Protein AF-A0A1B8D2X0-F1 (afdb_monomer)

Nearest PDB structures (foldseek):
  9cai-assembly1_AT  TM=4.935E-01  e=6.585E-01  Caenorhabditis elegans
  2qww-assembly3_F  TM=3.941E-01  e=6.218E-01  Listeria monocytogenes serotype 4b str. F2365
  4b8x-assembly1_B  TM=4.820E-01  e=9.286E-01  Streptomyces coelicolor
  6rim-assembly1_A  TM=4.872E-01  e=8.190E+00  Weissella oryzae
  6rim-assembly2_B  TM=2.934E-01  e=4.891E+00  Weissella oryzae

Solvent-accessible surface area (backbone atoms only — not comparable to full-atom values): 9336 Å² total; per-residue (Å²): 134,57,73,66,60,55,52,52,51,49,53,62,53,55,76,63,50,80,76,54,70,84,53,80,83,70,64,101,63,69,57,60,60,55,54,48,51,51,49,54,51,47,56,50,35,49,75,75,35,56,56,31,38,46,52,50,56,55,52,31,75,48,71,40,77,64,41,52,56,58,60,43,58,49,57,47,69,48,77,63,38,82,45,70,44,99,86,68,46,85,38,81,38,57,76,87,74,60,33,57,44,68,64,54,49,52,25,51,52,27,73,65,51,38,51,51,22,52,50,53,36,43,76,70,64,60,36,47,75,42,78,93,75,48,23,33,28,34,55,66,72,54,36,51,48,49,36,56,68,31,75,44,78,59,33,60,54,46,46,54,48,45,51,112

Radius of gyration: 17.13 Å; Cα contacts (8 Å, |Δi|>4): 148; chains: 1; bounding box: 34×42×45 Å

pLDDT: mean 76.04, std 20.3, range [34.38, 97.25]

Sequence (164 aa):
MDLLDEEQAYLLEHSSRNRYHKTTQLEQGQYDTVLTIWEISFRHIRKTHLHASLLQQLFAFMNPEEISEIIFSDMAKRRPWDTYGLNGELISMDPADSGLDAELMEVLMSHIKLREAIGRLLSFSLIRRKAQTKTLSIHPPVHFWASWRMESEEKSAWIARTAF

Structure (mmCIF, N/CA/C/O backbone):
data_AF-A0A1B8D2X0-F1
#
_entry.id   AF-A0A1B8D2X0-F1
#
loop_
_atom_site.group_PDB
_atom_s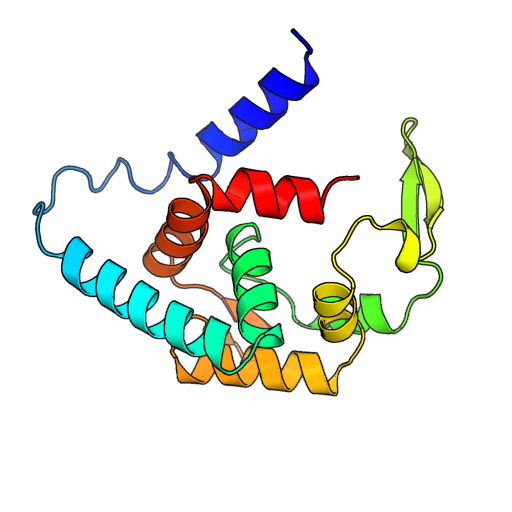ite.id
_atom_site.type_symbol
_atom_site.label_atom_id
_atom_site.label_alt_id
_atom_site.label_comp_id
_atom_site.label_asym_id
_atom_site.label_entity_id
_atom_site.label_seq_id
_atom_site.pdbx_PDB_ins_code
_atom_site.Cartn_x
_atom_site.Cartn_y
_atom_site.Cartn_z
_atom_site.occupancy
_atom_site.B_iso_or_equiv
_atom_site.auth_seq_id
_atom_site.auth_comp_id
_atom_site.auth_asym_id
_atom_site.auth_atom_id
_atom_site.pdbx_PDB_model_num
ATOM 1 N N . MET A 1 1 ? 15.553 29.352 -7.391 1.00 43.97 1 MET A N 1
ATOM 2 C CA . MET A 1 1 ? 14.402 28.686 -6.760 1.00 43.97 1 MET A CA 1
ATOM 3 C C . MET A 1 1 ? 13.640 28.090 -7.919 1.00 43.97 1 MET A C 1
ATOM 5 O O . MET A 1 1 ? 13.261 28.853 -8.800 1.00 43.97 1 MET A O 1
ATOM 9 N N . ASP A 1 2 ? 13.697 26.767 -8.042 1.00 45.06 2 ASP A N 1
ATOM 10 C CA . ASP A 1 2 ? 13.417 26.045 -9.2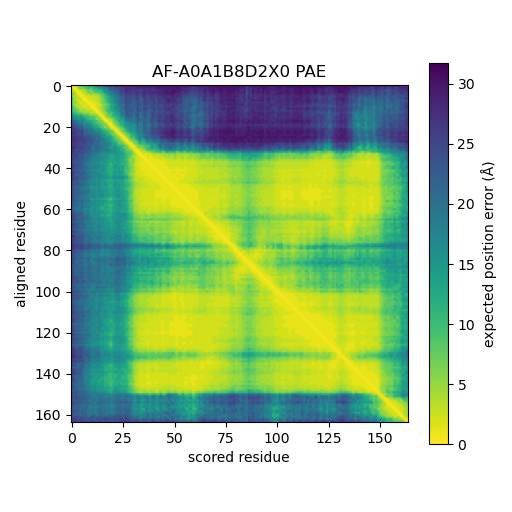85 1.00 45.06 2 ASP A CA 1
ATOM 11 C C . ASP A 1 2 ? 11.908 25.906 -9.512 1.00 45.06 2 ASP A C 1
ATOM 13 O O . ASP A 1 2 ? 11.156 25.663 -8.572 1.00 45.06 2 ASP A O 1
ATOM 17 N N . LEU A 1 3 ? 11.459 26.030 -10.763 1.00 34.38 3 LEU A N 1
ATOM 18 C CA . LEU A 1 3 ? 10.042 25.915 -11.157 1.00 34.38 3 LEU A CA 1
ATOM 19 C C . LEU A 1 3 ? 9.419 24.556 -10.768 1.00 34.38 3 LEU A C 1
ATOM 21 O O . LEU A 1 3 ? 8.213 24.460 -10.559 1.00 34.38 3 LEU A O 1
ATOM 25 N N . LEU A 1 4 ? 10.254 23.522 -10.617 1.00 37.25 4 LEU A N 1
ATOM 26 C CA . LEU A 1 4 ? 9.876 22.196 -10.119 1.00 37.25 4 LEU A CA 1
ATOM 27 C C . LEU A 1 4 ? 9.487 22.201 -8.633 1.00 37.25 4 LEU A C 1
ATOM 29 O O . LEU A 1 4 ? 8.573 21.473 -8.246 1.00 37.25 4 LEU A O 1
ATOM 33 N N . ASP A 1 5 ? 10.128 23.036 -7.812 1.00 40.19 5 ASP A N 1
ATOM 34 C CA . ASP A 1 5 ? 9.810 23.145 -6.385 1.00 40.19 5 ASP A CA 1
ATOM 35 C C . ASP A 1 5 ? 8.446 23.822 -6.179 1.00 40.19 5 ASP A C 1
ATOM 37 O O . ASP A 1 5 ? 7.684 23.440 -5.289 1.00 40.19 5 ASP A O 1
ATOM 41 N N . GLU A 1 6 ? 8.102 24.792 -7.035 1.00 40.97 6 GLU A N 1
ATOM 42 C CA . GLU A 1 6 ? 6.802 25.474 -7.017 1.00 40.97 6 GLU A CA 1
ATOM 43 C C . GLU A 1 6 ? 5.660 24.566 -7.492 1.00 40.97 6 GLU A C 1
ATOM 45 O O . GLU A 1 6 ? 4.602 24.547 -6.860 1.00 40.97 6 GLU A O 1
ATOM 50 N N . GLU A 1 7 ? 5.858 23.761 -8.544 1.00 36.25 7 GLU A N 1
ATOM 51 C CA . GLU A 1 7 ? 4.848 22.787 -8.986 1.00 36.25 7 GLU A CA 1
ATOM 52 C C . GLU A 1 7 ? 4.637 21.662 -7.964 1.00 36.25 7 GLU A C 1
ATOM 54 O O . GLU A 1 7 ? 3.493 21.277 -7.697 1.00 36.25 7 GLU A O 1
ATOM 59 N N . GLN A 1 8 ? 5.706 21.160 -7.336 1.00 38.09 8 GLN A N 1
ATOM 60 C CA . GLN A 1 8 ? 5.575 20.164 -6.271 1.00 38.09 8 GLN A CA 1
ATOM 61 C C . GLN A 1 8 ? 4.873 20.738 -5.039 1.00 38.09 8 GLN A C 1
ATOM 63 O O . GLN A 1 8 ? 3.970 20.093 -4.498 1.00 38.09 8 GLN A O 1
ATOM 68 N N . ALA A 1 9 ? 5.209 21.964 -4.629 1.00 40.03 9 ALA A N 1
ATOM 69 C CA . ALA A 1 9 ? 4.507 22.658 -3.554 1.00 40.03 9 ALA A CA 1
ATOM 70 C C . ALA A 1 9 ? 3.021 22.865 -3.895 1.00 40.03 9 ALA A C 1
ATOM 72 O O . ALA A 1 9 ? 2.156 22.599 -3.059 1.00 40.03 9 ALA A O 1
ATOM 73 N N . TYR A 1 10 ? 2.710 23.242 -5.138 1.00 45.44 10 TYR A N 1
ATOM 74 C CA . TYR A 1 10 ? 1.344 23.439 -5.617 1.00 45.44 10 TYR A CA 1
ATOM 75 C C . TYR A 1 10 ? 0.514 22.145 -5.586 1.00 45.44 10 TYR A C 1
ATOM 77 O O . TYR A 1 10 ? -0.612 22.144 -5.078 1.00 45.44 10 TYR A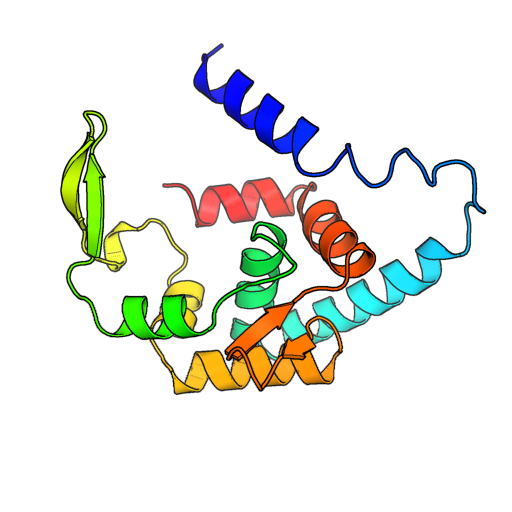 O 1
ATOM 85 N N . LEU A 1 11 ? 1.056 21.025 -6.072 1.00 41.69 11 LEU A N 1
ATOM 86 C CA . LEU A 1 11 ? 0.365 19.728 -6.099 1.00 41.69 11 LEU A CA 1
ATOM 87 C C . LEU A 1 11 ? 0.142 19.151 -4.692 1.00 41.69 11 LEU A C 1
ATOM 89 O O . LEU A 1 11 ? -0.919 18.579 -4.406 1.00 41.69 11 LEU A O 1
ATOM 93 N N . LEU A 1 12 ? 1.111 19.343 -3.795 1.00 45.88 12 LEU A N 1
ATOM 94 C CA . LEU A 1 12 ? 1.000 18.974 -2.384 1.00 45.88 12 LEU A CA 1
ATOM 95 C C . LEU A 1 12 ? -0.039 19.835 -1.656 1.00 45.88 12 LEU A C 1
ATOM 97 O O . LEU A 1 12 ? -0.845 19.321 -0.878 1.00 45.88 12 LEU A O 1
ATOM 101 N N . GLU A 1 13 ? -0.078 21.129 -1.964 1.00 42.72 13 GLU A N 1
ATOM 102 C CA . GLU A 1 13 ? -1.020 22.074 -1.378 1.00 42.72 13 GLU A CA 1
ATOM 103 C C . GLU A 1 13 ? -2.469 21.810 -1.830 1.00 42.72 13 GLU A C 1
ATOM 105 O O . GLU A 1 13 ? -3.388 21.861 -1.007 1.00 42.72 13 GLU A O 1
ATOM 110 N N . HIS A 1 14 ? -2.690 21.457 -3.101 1.00 40.94 14 HIS A N 1
ATOM 111 C CA . HIS A 1 14 ? -4.033 21.377 -3.688 1.00 40.94 14 HIS A CA 1
ATOM 112 C C . HIS A 1 14 ? -4.680 19.984 -3.646 1.00 40.94 14 HIS A C 1
ATOM 114 O O . HIS A 1 14 ? -5.912 19.901 -3.594 1.00 40.94 14 HIS A O 1
ATOM 120 N N . SER A 1 15 ? -3.911 18.885 -3.613 1.00 41.19 15 SER A N 1
ATOM 121 C CA . SER A 1 15 ? -4.499 17.528 -3.620 1.00 41.19 15 SER A CA 1
ATOM 122 C C . SER A 1 15 ? -5.205 17.158 -2.304 1.00 41.19 15 SER A C 1
ATOM 124 O O . SER A 1 15 ? -6.150 16.361 -2.303 1.00 41.19 15 SER A O 1
ATOM 126 N N . SER A 1 16 ? -4.805 17.787 -1.191 1.00 43.75 16 SER A N 1
ATOM 127 C CA . SER A 1 16 ? -5.307 17.476 0.156 1.00 43.75 16 SER A CA 1
ATOM 128 C C . SER A 1 16 ? -6.203 18.565 0.764 1.00 43.75 16 SER A C 1
ATOM 130 O O . SER A 1 16 ? -7.148 18.237 1.488 1.00 43.75 16 SER A O 1
ATOM 132 N N . ARG A 1 17 ? -5.986 19.855 0.452 1.00 41.47 17 ARG A N 1
ATOM 133 C CA . ARG A 1 17 ? -6.748 20.964 1.070 1.00 41.47 17 ARG A CA 1
ATOM 134 C C . ARG A 1 17 ? -8.217 21.031 0.654 1.00 41.47 17 ARG A C 1
ATOM 136 O O . ARG A 1 17 ? -9.067 21.378 1.474 1.00 41.47 17 ARG A O 1
ATOM 143 N N . ASN A 1 18 ? -8.553 20.674 -0.585 1.00 37.66 18 ASN A N 1
ATOM 144 C CA . ASN A 1 18 ? -9.861 21.033 -1.148 1.00 37.66 18 ASN A CA 1
ATOM 145 C C . ASN A 1 18 ? -11.067 20.216 -0.644 1.00 37.66 18 ASN A C 1
ATOM 147 O O . ASN A 1 18 ? -12.203 20.595 -0.919 1.00 37.66 18 ASN A O 1
ATOM 151 N N . ARG A 1 19 ? -10.873 19.126 0.115 1.00 43.62 19 ARG A N 1
ATOM 152 C CA . ARG A 1 19 ? -11.998 18.313 0.629 1.00 43.62 19 ARG A CA 1
ATOM 153 C C . ARG A 1 19 ? -12.314 18.499 2.113 1.00 43.62 19 ARG A C 1
ATOM 155 O O . ARG A 1 19 ? -13.457 18.273 2.498 1.00 43.62 19 ARG A O 1
ATOM 162 N N . TYR A 1 20 ? -11.369 18.962 2.932 1.00 45.16 20 TYR A N 1
ATOM 163 C CA . TYR A 1 20 ? -11.552 18.989 4.392 1.00 45.16 20 TYR A CA 1
ATOM 164 C C . TYR A 1 20 ? -11.819 20.379 4.977 1.00 45.16 20 TYR A C 1
ATOM 166 O O . TYR A 1 20 ? -12.419 20.464 6.048 1.00 45.16 20 TYR A O 1
ATOM 174 N N . HIS A 1 21 ? -11.526 21.461 4.242 1.00 37.81 21 HIS A N 1
ATOM 175 C CA . HIS A 1 21 ? -11.875 22.827 4.665 1.00 37.81 21 HIS A CA 1
ATOM 176 C C . HIS A 1 21 ? -13.388 23.078 4.799 1.00 37.81 21 HIS A C 1
ATOM 178 O O . HIS A 1 21 ? -13.800 24.016 5.483 1.00 37.81 21 HIS A O 1
ATOM 184 N N . LYS A 1 22 ? -14.243 22.221 4.223 1.00 35.28 22 LYS A N 1
ATOM 185 C CA . LYS A 1 22 ? -15.700 22.314 4.410 1.00 35.28 22 LYS A CA 1
ATOM 186 C C . LYS A 1 22 ? -16.187 21.759 5.759 1.00 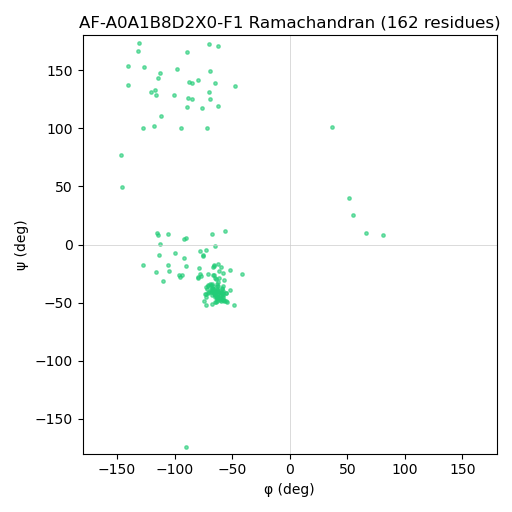35.28 22 LYS A C 1
ATOM 188 O O . LYS A 1 22 ? -17.357 21.916 6.082 1.00 35.28 22 LYS A O 1
ATOM 193 N N . THR A 1 23 ? -15.298 21.163 6.557 1.00 37.00 23 THR A N 1
ATOM 194 C CA . THR A 1 23 ? -15.628 20.536 7.854 1.00 37.00 23 THR A CA 1
ATOM 195 C C . THR A 1 23 ? -14.986 21.248 9.046 1.00 37.00 23 THR A C 1
ATOM 197 O O . THR A 1 23 ? -15.094 20.781 10.174 1.00 37.00 23 THR A O 1
ATOM 200 N N . THR A 1 24 ? -14.357 22.408 8.826 1.00 36.78 24 THR A N 1
ATOM 201 C CA . THR A 1 24 ? -13.646 23.196 9.854 1.00 36.78 24 THR A CA 1
ATOM 202 C C . THR A 1 24 ? -14.559 23.818 10.928 1.00 36.78 24 THR A C 1
ATOM 204 O O . THR A 1 24 ? -14.099 24.629 11.723 1.00 36.78 24 THR A O 1
ATOM 207 N N . GLN A 1 25 ? -15.846 23.458 10.973 1.00 38.56 25 GLN A N 1
ATOM 208 C CA . GLN A 1 25 ? -16.798 23.905 11.999 1.00 38.56 25 GLN A CA 1
ATOM 209 C C . GLN A 1 25 ? -17.344 22.779 12.894 1.00 38.56 25 GLN A C 1
ATOM 211 O O . GLN A 1 25 ? -18.258 23.032 13.671 1.00 38.56 25 GLN A O 1
ATOM 216 N N . LEU A 1 26 ? -16.806 21.554 12.840 1.00 43.84 26 LEU A N 1
ATOM 217 C CA . LEU A 1 26 ? -17.315 20.442 13.655 1.00 43.84 26 LEU A CA 1
ATOM 218 C C . LEU A 1 26 ? -16.245 19.920 14.637 1.00 43.84 26 LEU A C 1
ATOM 220 O O . LEU A 1 26 ? -15.311 19.228 14.251 1.00 43.84 26 LEU A O 1
ATOM 224 N N . GLU A 1 27 ? -16.417 20.340 15.895 1.00 43.91 27 GLU A N 1
ATOM 225 C CA . GLU A 1 27 ? -15.891 19.849 17.185 1.00 43.91 27 GLU A CA 1
ATOM 226 C C . GLU A 1 27 ? -14.444 19.303 17.247 1.00 43.91 27 GLU A C 1
ATOM 228 O O . GLU A 1 27 ? -14.159 18.136 16.979 1.00 43.91 27 GLU A O 1
ATOM 233 N N . GLN A 1 28 ? -13.543 20.162 17.744 1.00 43.34 28 GLN A N 1
ATOM 234 C CA . GLN A 1 28 ? -12.088 20.005 17.941 1.00 43.34 28 GLN A CA 1
ATOM 235 C C . GLN A 1 28 ? -11.600 18.809 18.801 1.00 43.34 28 GLN A C 1
ATOM 237 O O . GLN A 1 28 ? -10.426 18.770 19.139 1.00 43.34 28 GLN A O 1
ATOM 242 N N . GLY A 1 29 ? -12.437 17.829 19.156 1.00 45.66 29 GLY A N 1
ATOM 243 C CA . GLY A 1 29 ? -12.031 16.683 19.992 1.00 45.66 29 GLY A CA 1
ATOM 244 C C . GLY A 1 29 ? -12.353 15.295 19.428 1.00 45.66 29 GLY A C 1
ATOM 245 O O . GLY A 1 29 ? -11.776 14.299 19.864 1.00 45.66 29 GLY A O 1
ATOM 246 N N . GLN A 1 30 ? -13.261 15.189 18.451 1.00 44.94 30 GLN A N 1
ATOM 247 C CA . GLN A 1 30 ? -13.755 13.885 17.991 1.00 44.94 30 GLN A CA 1
ATOM 248 C C . GLN A 1 30 ? -12.791 13.185 17.019 1.00 44.94 30 GLN A C 1
ATOM 250 O O . GLN A 1 30 ? -12.731 11.956 16.984 1.00 44.94 30 GLN A O 1
ATOM 255 N N . TYR A 1 31 ? -11.999 13.949 16.261 1.00 51.56 31 TYR A N 1
ATOM 256 C CA . TYR A 1 31 ? -11.021 13.380 15.334 1.00 51.56 31 TYR A CA 1
ATOM 257 C C . TYR A 1 31 ? -9.734 12.921 16.030 1.00 51.56 31 TYR A C 1
ATOM 259 O O . TYR A 1 31 ? -9.151 11.939 15.585 1.00 51.56 31 TYR A O 1
ATOM 267 N N . ASP A 1 32 ? -9.336 13.511 17.161 1.00 61.19 32 ASP A N 1
ATOM 268 C CA . ASP A 1 32 ? -8.093 13.137 17.856 1.00 61.19 32 ASP A CA 1
ATOM 269 C C . ASP A 1 32 ? -8.074 11.669 18.294 1.00 61.19 32 ASP A C 1
ATOM 271 O O . ASP A 1 32 ? -7.073 10.971 18.125 1.00 61.19 32 ASP A O 1
ATOM 275 N N . THR A 1 33 ? -9.198 11.154 18.797 1.00 68.88 33 THR A N 1
ATOM 276 C CA . THR A 1 33 ? -9.301 9.747 19.221 1.00 68.88 33 THR A CA 1
ATOM 277 C C . THR A 1 33 ? -9.234 8.782 18.040 1.00 68.88 33 THR A C 1
ATOM 279 O O . THR A 1 33 ? -8.546 7.764 18.117 1.00 68.88 33 THR A O 1
ATOM 282 N N . VAL A 1 34 ? -9.885 9.105 16.922 1.00 74.62 34 VAL A N 1
ATOM 283 C CA . VAL A 1 34 ? -9.898 8.252 15.726 1.00 74.62 34 VAL A CA 1
ATOM 284 C C . VAL A 1 34 ? -8.543 8.271 15.008 1.00 74.62 34 VAL A C 1
ATOM 286 O O . VAL A 1 34 ? -8.030 7.210 14.651 1.00 74.62 34 VAL A O 1
ATOM 289 N N . LEU A 1 35 ? -7.918 9.446 14.871 1.00 80.81 35 LEU A N 1
ATOM 290 C CA . LEU A 1 35 ? -6.551 9.579 14.357 1.00 80.81 35 LEU A CA 1
ATOM 291 C C . LEU A 1 35 ? -5.561 8.792 15.229 1.00 80.81 35 LEU A C 1
ATOM 293 O O . LEU A 1 35 ? -4.714 8.067 14.707 1.00 80.81 35 LEU A O 1
ATOM 297 N N . THR A 1 36 ? -5.719 8.858 16.556 1.00 79.81 36 THR A N 1
ATOM 298 C CA . THR A 1 36 ? -4.911 8.083 17.510 1.00 79.81 36 THR A CA 1
ATOM 299 C C . THR A 1 36 ? -5.093 6.574 17.322 1.00 79.81 36 THR A C 1
ATOM 301 O O . THR A 1 36 ? -4.112 5.834 17.354 1.00 79.81 36 THR A O 1
ATOM 304 N N . ILE A 1 37 ? -6.317 6.091 17.081 1.00 87.31 37 ILE A N 1
ATOM 305 C CA . ILE A 1 37 ? -6.582 4.662 16.835 1.00 87.31 37 ILE A CA 1
ATOM 306 C C . ILE A 1 37 ? -5.877 4.174 15.564 1.00 87.31 37 ILE A C 1
ATOM 308 O O . ILE A 1 37 ? -5.255 3.103 15.573 1.00 87.31 37 ILE A O 1
ATOM 312 N N . TRP A 1 38 ? -5.944 4.939 14.472 1.00 90.38 38 TRP A N 1
ATOM 313 C CA . TRP A 1 38 ? -5.249 4.577 13.235 1.00 90.38 38 TRP A CA 1
ATOM 314 C C . TRP A 1 38 ? -3.733 4.635 13.395 1.00 90.38 38 TRP A C 1
ATOM 316 O O . TRP A 1 38 ? -3.047 3.722 12.940 1.00 90.38 38 TRP A O 1
ATOM 326 N N . GLU A 1 39 ? -3.214 5.615 14.133 1.00 89.62 39 GLU A N 1
ATOM 327 C CA . GLU A 1 39 ? -1.790 5.714 14.451 1.00 89.62 39 GLU A CA 1
ATOM 328 C C . GLU A 1 39 ? -1.296 4.533 15.297 1.00 89.62 39 GLU A C 1
ATOM 330 O O . GLU A 1 39 ? -0.261 3.938 14.994 1.00 89.62 39 GLU A O 1
ATOM 335 N N . ILE A 1 40 ? -2.049 4.123 16.322 1.00 88.19 40 ILE A N 1
ATOM 336 C CA . ILE A 1 40 ? -1.738 2.924 17.114 1.00 88.19 40 ILE A CA 1
ATOM 337 C C . ILE A 1 40 ? -1.721 1.681 16.216 1.00 88.19 40 ILE A C 1
ATOM 339 O O . ILE A 1 40 ? -0.772 0.892 16.268 1.00 88.19 40 ILE A O 1
ATOM 343 N N . SER A 1 41 ? -2.739 1.530 15.364 1.00 92.06 41 SER A N 1
ATOM 344 C CA . SER A 1 41 ? -2.850 0.406 14.427 1.00 92.06 41 SER A CA 1
ATOM 345 C C . SER A 1 41 ? -1.665 0.375 13.462 1.00 92.06 41 SER A C 1
ATOM 347 O O . SER A 1 41 ? -1.025 -0.658 13.279 1.00 92.06 41 SER A O 1
ATOM 349 N N . PHE A 1 42 ? -1.301 1.523 12.899 1.00 92.25 42 PHE A N 1
ATOM 350 C CA . PHE A 1 42 ? -0.186 1.643 11.971 1.00 92.25 42 PHE A CA 1
ATOM 351 C C . PHE A 1 42 ? 1.165 1.393 12.628 1.00 92.25 42 PHE A C 1
ATOM 353 O O . PHE A 1 42 ? 1.972 0.646 12.081 1.00 92.25 42 PHE A O 1
ATOM 360 N N . ARG A 1 43 ? 1.411 1.929 13.828 1.00 91.75 43 ARG A N 1
ATOM 361 C CA . ARG A 1 43 ? 2.633 1.629 14.591 1.00 91.75 43 ARG A CA 1
ATOM 362 C C . ARG A 1 43 ? 2.768 0.140 14.871 1.00 91.75 43 ARG A C 1
ATOM 364 O O . ARG A 1 43 ? 3.879 -0.385 14.819 1.00 91.75 43 ARG A O 1
ATOM 371 N N . HIS A 1 44 ? 1.659 -0.540 15.157 1.00 94.38 44 HIS A N 1
ATOM 372 C CA . HIS A 1 44 ? 1.656 -1.986 15.317 1.00 94.38 44 HIS A CA 1
ATOM 373 C C . HIS A 1 44 ? 2.017 -2.691 14.002 1.00 94.38 44 HIS A C 1
ATOM 375 O O . HIS A 1 44 ? 2.933 -3.513 13.999 1.00 94.38 44 HIS A O 1
ATOM 381 N N . ILE A 1 45 ? 1.377 -2.328 12.884 1.00 94.81 45 ILE A N 1
ATOM 382 C CA . ILE A 1 45 ? 1.682 -2.878 11.552 1.00 94.81 45 ILE A CA 1
ATOM 383 C C . ILE A 1 45 ? 3.148 -2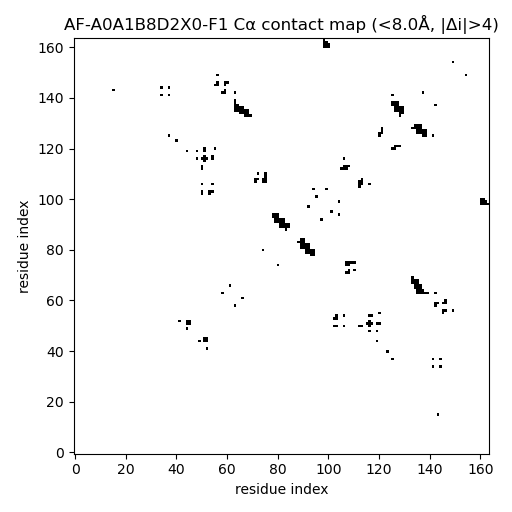.639 11.193 1.00 94.81 45 ILE A C 1
ATOM 385 O O . ILE A 1 45 ? 3.831 -3.581 10.826 1.00 94.81 45 ILE A O 1
ATOM 389 N N . ARG A 1 46 ? 3.678 -1.429 11.374 1.00 92.38 46 ARG A N 1
ATOM 390 C CA . ARG A 1 46 ? 5.080 -1.101 11.075 1.00 92.38 46 ARG A CA 1
ATOM 391 C C . ARG A 1 46 ? 6.070 -1.968 11.853 1.00 92.38 46 ARG A C 1
ATOM 393 O O . ARG A 1 46 ? 7.107 -2.337 11.320 1.00 92.38 46 ARG A O 1
ATOM 400 N N . LYS A 1 47 ? 5.748 -2.317 13.103 1.00 93.81 47 LYS A N 1
ATOM 401 C CA . LYS A 1 47 ? 6.591 -3.184 13.942 1.00 93.81 47 LYS A CA 1
ATOM 402 C C . LYS A 1 47 ? 6.505 -4.668 13.582 1.00 93.81 47 LYS A C 1
ATOM 404 O O . LYS A 1 47 ? 7.436 -5.403 13.879 1.00 93.81 47 LYS A O 1
ATOM 409 N N . THR A 1 48 ? 5.385 -5.119 13.019 1.00 95.44 48 THR A N 1
ATOM 410 C CA . THR A 1 48 ? 5.073 -6.555 12.872 1.00 95.44 48 THR A CA 1
ATOM 411 C C . THR A 1 48 ? 4.977 -7.027 11.419 1.00 95.44 48 THR A C 1
ATOM 413 O O . THR A 1 48 ? 5.160 -8.207 11.146 1.00 95.44 48 THR A O 1
ATOM 416 N N . HIS A 1 49 ? 4.702 -6.118 10.485 1.00 95.56 49 HIS A N 1
ATOM 417 C CA . HIS A 1 49 ? 4.412 -6.378 9.077 1.00 95.56 49 HIS A CA 1
ATOM 418 C C . HIS A 1 49 ? 4.956 -5.229 8.203 1.00 95.56 49 HIS A C 1
ATOM 420 O O . HIS A 1 49 ? 4.197 -4.382 7.720 1.00 95.56 49 HIS A O 1
ATOM 426 N N . LEU A 1 50 ? 6.275 -5.210 7.979 1.00 93.81 50 LEU A N 1
ATOM 427 C CA . LEU A 1 50 ? 6.971 -4.170 7.205 1.00 93.81 50 LEU A CA 1
ATOM 428 C C . LEU A 1 50 ? 6.290 -3.887 5.855 1.00 93.81 50 LEU A C 1
ATOM 430 O O . LEU A 1 50 ? 5.888 -2.758 5.584 1.00 93.81 50 LEU A O 1
ATOM 434 N N . HIS A 1 51 ? 6.051 -4.933 5.067 1.00 95.19 51 HIS A N 1
ATOM 435 C CA . HIS A 1 51 ? 5.419 -4.858 3.749 1.00 95.19 51 HIS A CA 1
ATOM 436 C C . HIS A 1 51 ? 4.049 -4.172 3.738 1.00 95.19 51 HIS A C 1
ATOM 438 O O . HIS A 1 51 ? 3.754 -3.370 2.855 1.00 95.19 51 HIS A O 1
ATOM 444 N N . ALA A 1 52 ? 3.211 -4.456 4.736 1.00 96.25 52 ALA A N 1
ATOM 445 C CA . ALA A 1 52 ? 1.911 -3.809 4.860 1.00 96.25 52 ALA A CA 1
ATOM 446 C C . ALA A 1 52 ? 2.062 -2.319 5.188 1.00 96.25 52 ALA A C 1
ATOM 448 O O . ALA A 1 52 ? 1.315 -1.501 4.658 1.00 96.25 52 ALA A O 1
ATOM 449 N N . SER A 1 53 ? 3.045 -1.953 6.018 1.00 94.81 53 SER A N 1
ATOM 450 C CA . SER A 1 53 ? 3.300 -0.547 6.345 1.00 94.81 53 SER A CA 1
ATOM 451 C C . SER A 1 53 ? 3.805 0.259 5.144 1.00 94.81 53 SER A C 1
ATOM 453 O O . SER A 1 53 ? 3.313 1.363 4.922 1.00 94.81 53 SER A O 1
ATOM 455 N N . LEU A 1 54 ? 4.695 -0.319 4.329 1.00 93.00 54 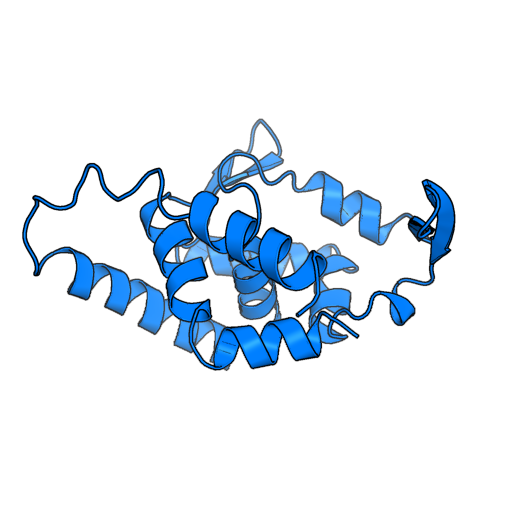LEU A N 1
ATOM 456 C CA . LEU A 1 54 ? 5.198 0.300 3.099 1.00 93.00 54 LEU A CA 1
ATOM 457 C C . LEU A 1 54 ? 4.079 0.468 2.065 1.00 93.00 54 LEU A C 1
ATOM 459 O O . LEU A 1 54 ? 3.914 1.540 1.488 1.00 93.00 54 LEU A O 1
ATOM 463 N N . LEU A 1 55 ? 3.241 -0.559 1.890 1.00 93.81 55 LEU A N 1
ATOM 464 C CA . LEU A 1 55 ? 2.097 -0.487 0.982 1.00 93.81 55 LEU A CA 1
ATOM 465 C C . LEU A 1 55 ? 1.079 0.576 1.425 1.00 93.81 55 LEU A C 1
ATOM 467 O O . LEU A 1 55 ? 0.533 1.296 0.595 1.00 93.81 55 LEU A O 1
ATOM 471 N N . GLN A 1 56 ? 0.842 0.713 2.733 1.00 93.69 56 GLN A N 1
ATOM 472 C CA . GLN A 1 56 ? -0.050 1.742 3.272 1.00 93.69 56 GLN A CA 1
ATOM 473 C C . GLN A 1 56 ? 0.490 3.156 3.041 1.00 93.69 56 GLN A C 1
ATOM 475 O O . GLN A 1 56 ? -0.293 4.054 2.738 1.00 93.69 56 GLN A O 1
ATOM 480 N N . GLN A 1 57 ? 1.805 3.344 3.170 1.00 91.25 57 GLN A N 1
ATOM 481 C CA . GLN A 1 57 ? 2.471 4.611 2.868 1.00 91.25 57 GLN A CA 1
ATOM 482 C C . GLN A 1 57 ? 2.326 4.974 1.390 1.00 91.25 57 GLN A C 1
ATOM 484 O O . GLN A 1 57 ? 1.918 6.088 1.086 1.00 91.25 57 GLN A O 1
ATOM 489 N N . LEU A 1 58 ? 2.553 4.024 0.477 1.00 90.19 58 LEU A N 1
ATOM 490 C CA . LEU A 1 58 ? 2.319 4.235 -0.956 1.00 90.19 58 LEU A CA 1
ATOM 491 C C . LEU A 1 58 ? 0.867 4.660 -1.226 1.00 90.19 58 LEU A C 1
ATOM 493 O O . LEU A 1 58 ? 0.601 5.641 -1.916 1.00 90.19 58 LEU A O 1
ATOM 497 N N . PHE A 1 59 ? -0.083 3.944 -0.628 1.00 91.62 59 PHE A N 1
ATOM 498 C CA . PHE A 1 59 ? -1.516 4.197 -0.758 1.00 91.62 59 PHE A CA 1
ATOM 499 C C . PHE A 1 59 ? -1.962 5.572 -0.246 1.00 91.62 59 PHE A C 1
ATOM 501 O O . PHE A 1 59 ? -2.995 6.058 -0.698 1.00 91.62 59 PHE A O 1
ATOM 508 N N . ALA A 1 60 ? -1.200 6.212 0.645 1.00 89.25 60 ALA A N 1
ATOM 509 C CA . ALA A 1 60 ? -1.480 7.563 1.132 1.00 89.25 60 ALA A CA 1
ATOM 510 C C . ALA A 1 60 ? -1.353 8.649 0.046 1.00 89.25 60 ALA A C 1
ATOM 512 O O . ALA A 1 60 ? -1.866 9.752 0.228 1.00 89.25 60 ALA A O 1
ATOM 513 N N . PHE A 1 61 ? -0.676 8.343 -1.066 1.00 86.25 61 PHE A N 1
ATOM 514 C CA . PHE A 1 61 ? -0.463 9.259 -2.191 1.00 86.25 61 PHE A CA 1
ATOM 515 C C . PHE A 1 61 ? -1.196 8.830 -3.469 1.00 86.25 61 PHE A C 1
ATOM 517 O O . PHE A 1 61 ? -1.104 9.499 -4.497 1.00 86.25 61 PHE A O 1
ATOM 524 N N . MET A 1 62 ? -1.935 7.719 -3.427 1.00 87.56 62 MET A N 1
ATOM 525 C CA . MET A 1 62 ? -2.720 7.236 -4.563 1.00 87.56 62 MET A CA 1
ATOM 526 C C . MET A 1 62 ? -4.130 7.834 -4.564 1.00 87.56 62 MET A C 1
ATOM 528 O O . MET A 1 62 ? -4.614 8.348 -3.561 1.00 87.56 62 MET A O 1
ATOM 532 N N . ASN A 1 63 ? -4.846 7.718 -5.685 1.00 86.81 63 ASN A N 1
ATOM 533 C CA . ASN A 1 63 ? -6.281 8.002 -5.687 1.00 86.81 63 ASN A CA 1
ATOM 534 C C . ASN A 1 63 ? -7.004 7.017 -4.738 1.00 86.81 63 ASN A C 1
ATOM 536 O O . ASN A 1 63 ? -6.974 5.815 -5.000 1.00 86.81 63 ASN A O 1
ATOM 540 N N . PRO A 1 64 ? -7.684 7.484 -3.673 1.00 88.25 64 PRO A N 1
ATOM 541 C CA . PRO A 1 64 ? -8.201 6.609 -2.626 1.00 88.25 64 PRO A CA 1
ATOM 542 C C . PRO A 1 64 ? -9.448 5.805 -3.002 1.00 88.25 64 PRO A C 1
ATOM 544 O O . PRO A 1 64 ? -9.844 4.952 -2.215 1.00 88.25 64 PRO A O 1
ATOM 547 N N . GLU A 1 65 ? -10.126 6.053 -4.123 1.00 86.44 65 GLU A N 1
ATOM 548 C CA . GLU A 1 65 ? -11.434 5.419 -4.383 1.00 86.44 65 GLU A CA 1
ATOM 549 C C . GLU A 1 65 ? -11.368 4.156 -5.254 1.00 86.44 65 GLU A C 1
ATOM 551 O O . GLU A 1 65 ? -12.243 3.280 -5.140 1.00 86.44 65 GLU A O 1
ATOM 556 N N . GLU A 1 66 ? -10.342 4.056 -6.105 1.00 86.62 66 GLU A N 1
ATOM 557 C CA . GLU A 1 66 ? -10.253 3.071 -7.191 1.00 86.62 66 GLU A CA 1
ATOM 558 C C . GLU A 1 66 ? -8.814 2.598 -7.454 1.00 86.62 66 GLU A C 1
ATOM 560 O O . GLU A 1 66 ? -8.340 2.553 -8.589 1.00 86.62 66 GLU A O 1
ATOM 565 N N . ILE A 1 67 ? -8.103 2.198 -6.400 1.00 89.38 67 ILE A N 1
ATOM 566 C CA . ILE A 1 67 ? -6.766 1.611 -6.541 1.00 89.38 67 ILE A CA 1
ATOM 567 C C . ILE A 1 67 ? -6.919 0.209 -7.145 1.00 89.38 67 ILE A C 1
ATOM 569 O O . ILE A 1 67 ? -7.288 -0.743 -6.456 1.00 89.38 67 ILE A O 1
ATOM 573 N N . SER A 1 68 ? -6.685 0.072 -8.448 1.00 88.19 68 SER A N 1
ATOM 574 C CA . SER A 1 68 ? -6.812 -1.211 -9.145 1.00 88.19 68 SER A CA 1
ATOM 575 C C . SER A 1 68 ? -5.718 -2.190 -8.715 1.00 88.19 68 SER A C 1
ATOM 577 O O . SER A 1 68 ? -4.531 -1.905 -8.842 1.00 88.19 68 SER A O 1
ATOM 579 N N . GLU A 1 69 ? -6.102 -3.387 -8.257 1.00 86.62 69 GLU A N 1
ATOM 580 C CA . GLU A 1 69 ? -5.135 -4.439 -7.900 1.00 86.62 69 GLU A CA 1
ATOM 581 C C . GLU A 1 69 ? -4.369 -4.970 -9.126 1.00 86.62 69 GLU A C 1
ATOM 583 O O . GLU A 1 69 ? -3.307 -5.586 -8.997 1.00 86.62 69 GLU A O 1
ATOM 588 N N . ILE A 1 70 ? -4.915 -4.746 -10.326 1.00 85.81 70 ILE A N 1
ATOM 589 C CA . ILE A 1 70 ? -4.338 -5.222 -11.586 1.00 85.81 70 ILE A CA 1
ATOM 590 C C . ILE A 1 70 ? -3.022 -4.503 -11.881 1.00 85.81 70 ILE A C 1
ATOM 592 O O . ILE A 1 70 ? -2.102 -5.155 -12.366 1.00 85.81 70 ILE A O 1
ATOM 596 N N . ILE A 1 71 ? -2.884 -3.223 -11.508 1.00 85.06 71 ILE A N 1
ATOM 597 C CA . ILE A 1 71 ? -1.666 -2.445 -11.795 1.00 85.06 71 ILE A CA 1
ATOM 598 C C . ILE A 1 71 ? -0.430 -3.126 -11.196 1.00 85.06 71 ILE A C 1
ATOM 600 O O . ILE A 1 71 ? 0.595 -3.252 -11.856 1.00 85.06 71 ILE A O 1
ATOM 604 N N . PHE A 1 72 ? -0.559 -3.669 -9.983 1.00 85.94 72 PHE A N 1
ATOM 605 C CA . PHE A 1 72 ? 0.536 -4.348 -9.293 1.00 85.94 72 PHE A CA 1
ATOM 606 C C . PHE A 1 72 ? 0.845 -5.709 -9.922 1.00 85.94 72 PHE A C 1
ATOM 608 O O . PHE A 1 72 ? 2.000 -6.113 -10.033 1.00 85.94 72 PHE A O 1
ATOM 615 N N . SER A 1 73 ? -0.191 -6.414 -10.384 1.00 80.75 73 SER A N 1
ATOM 616 C CA . SER A 1 73 ? -0.016 -7.683 -11.098 1.00 80.75 73 SER A CA 1
ATOM 617 C C . SER A 1 73 ? 0.675 -7.489 -12.448 1.00 80.75 73 SER A C 1
ATOM 619 O O . SER A 1 73 ? 1.444 -8.354 -12.863 1.00 80.75 73 SER A O 1
ATOM 621 N N . ASP A 1 74 ? 0.398 -6.381 -13.131 1.00 82.31 74 ASP A N 1
ATOM 622 C CA . ASP A 1 74 ? 1.029 -6.035 -14.402 1.00 82.31 74 ASP A CA 1
ATOM 623 C C . ASP A 1 74 ? 2.478 -5.585 -14.199 1.00 82.31 74 ASP A C 1
ATOM 625 O O . ASP A 1 74 ? 3.362 -6.068 -14.909 1.00 82.31 74 ASP A O 1
ATOM 629 N N . MET A 1 75 ? 2.745 -4.760 -13.181 1.00 79.50 75 MET A N 1
ATOM 630 C CA . MET A 1 75 ? 4.103 -4.369 -12.786 1.00 79.50 75 MET A CA 1
ATOM 631 C C . MET A 1 75 ? 4.998 -5.576 -12.489 1.00 79.50 75 MET A C 1
ATOM 633 O O . MET A 1 75 ? 6.148 -5.612 -12.917 1.00 79.50 75 MET A O 1
ATOM 637 N N . ALA A 1 76 ? 4.477 -6.593 -11.796 1.00 80.56 76 ALA A N 1
ATOM 638 C CA . ALA A 1 76 ? 5.241 -7.800 -11.483 1.00 80.56 76 ALA A CA 1
ATOM 639 C C . ALA A 1 76 ? 5.592 -8.644 -12.725 1.00 80.56 76 ALA A C 1
ATOM 641 O O . ALA A 1 76 ? 6.568 -9.392 -12.705 1.00 80.56 76 ALA A O 1
ATOM 642 N N . LYS A 1 77 ? 4.788 -8.559 -13.795 1.00 81.69 77 LYS A N 1
ATOM 643 C CA . LYS A 1 77 ? 4.927 -9.390 -15.005 1.00 81.69 77 LYS A CA 1
ATOM 644 C C . LYS A 1 77 ? 5.732 -8.731 -16.115 1.00 81.69 77 LYS A C 1
ATOM 646 O O . LYS A 1 77 ? 6.296 -9.441 -16.944 1.00 81.69 77 LYS A O 1
ATOM 651 N N . ARG A 1 78 ? 5.734 -7.402 -16.185 1.00 74.81 78 ARG A N 1
ATOM 652 C CA . ARG A 1 78 ? 6.445 -6.661 -17.227 1.00 74.81 78 ARG A CA 1
ATOM 653 C C . ARG A 1 78 ? 7.857 -6.382 -16.742 1.00 74.81 78 ARG A C 1
ATOM 655 O O . ARG A 1 78 ? 8.029 -5.732 -15.719 1.00 74.81 78 ARG A O 1
ATOM 662 N N . ARG A 1 79 ? 8.851 -6.905 -17.454 1.00 72.81 79 ARG A N 1
ATOM 663 C CA . ARG A 1 79 ? 10.250 -6.503 -17.314 1.00 72.81 79 ARG A CA 1
ATOM 664 C C . ARG A 1 79 ? 10.907 -6.460 -18.696 1.00 72.81 79 ARG A C 1
ATOM 666 O O . ARG A 1 79 ? 10.706 -7.411 -19.457 1.00 72.81 79 ARG A O 1
ATOM 673 N N . PRO A 1 80 ? 11.714 -5.430 -18.994 1.00 81.88 80 PRO A N 1
ATOM 674 C CA . PRO A 1 80 ? 11.885 -4.188 -18.220 1.00 81.88 80 PRO A CA 1
ATOM 675 C C . PRO A 1 80 ? 10.581 -3.366 -18.131 1.00 81.88 80 PRO A C 1
ATOM 677 O O . PRO A 1 80 ? 9.572 -3.734 -18.738 1.00 81.88 80 PRO A O 1
ATOM 680 N N . TRP A 1 81 ? 10.557 -2.323 -17.299 1.00 84.00 81 TRP A N 1
ATOM 681 C CA . TRP A 1 81 ? 9.432 -1.384 -17.264 1.00 84.00 81 TRP A CA 1
ATOM 682 C C . TRP A 1 81 ? 9.622 -0.314 -18.329 1.00 84.00 81 TRP A C 1
ATOM 684 O O . TRP A 1 81 ? 10.722 0.204 -18.489 1.00 84.00 81 TRP A O 1
ATOM 694 N N . ASP A 1 82 ? 8.543 0.044 -19.014 1.00 85.19 82 ASP A N 1
ATOM 695 C CA . ASP A 1 82 ? 8.547 1.193 -19.910 1.00 85.19 82 ASP A CA 1
ATOM 696 C C . ASP A 1 82 ? 8.182 2.447 -19.106 1.00 85.19 82 ASP A C 1
ATOM 698 O O . ASP A 1 82 ? 7.148 2.484 -18.432 1.00 85.19 82 ASP A O 1
ATOM 702 N N . THR A 1 83 ? 9.025 3.470 -19.171 1.00 83.62 83 THR A N 1
ATOM 703 C CA . THR A 1 83 ? 8.773 4.795 -18.592 1.00 83.62 83 THR A CA 1
ATOM 704 C C . THR A 1 83 ? 9.058 5.881 -19.628 1.00 83.62 83 THR A C 1
ATOM 706 O O . THR A 1 83 ? 9.509 5.587 -20.735 1.00 83.62 83 THR A O 1
ATOM 709 N N . TYR A 1 84 ? 8.757 7.133 -19.299 1.00 85.00 84 TYR A N 1
ATOM 710 C CA . TYR A 1 84 ? 9.012 8.269 -20.177 1.00 85.00 84 TYR A CA 1
ATOM 711 C C . TYR A 1 84 ? 10.284 9.005 -19.756 1.00 85.00 84 TYR A C 1
ATOM 713 O O . TYR A 1 84 ? 10.438 9.370 -18.590 1.00 85.00 84 TYR A O 1
ATOM 721 N N . GLY A 1 85 ? 11.187 9.228 -20.712 1.00 83.06 85 GLY A N 1
ATOM 722 C CA . GLY A 1 85 ? 12.350 10.096 -20.542 1.00 83.06 85 GLY A CA 1
ATOM 723 C C . GLY A 1 85 ? 11.959 11.574 -20.447 1.00 83.06 85 GLY A C 1
ATOM 724 O O . GLY A 1 85 ? 10.809 11.954 -20.675 1.00 83.06 85 GLY A O 1
ATOM 725 N N . LEU A 1 86 ? 12.931 12.440 -20.142 1.00 83.69 86 LEU A N 1
ATOM 726 C CA . LEU A 1 86 ? 12.715 13.885 -19.929 1.00 83.69 86 LEU A CA 1
ATOM 727 C C . LEU A 1 86 ? 12.128 14.622 -21.145 1.00 83.69 86 LEU A C 1
ATOM 729 O O . LEU A 1 86 ? 11.583 15.713 -21.012 1.00 83.69 86 LEU A O 1
ATOM 733 N N . ASN A 1 87 ? 12.241 14.039 -22.332 1.00 89.69 87 ASN A N 1
ATOM 734 C CA . ASN A 1 87 ? 11.704 14.568 -23.584 1.00 89.69 87 ASN A CA 1
ATOM 735 C C . ASN A 1 87 ? 10.445 13.810 -24.067 1.00 89.69 87 ASN A C 1
ATOM 737 O O . ASN A 1 87 ? 10.005 14.019 -25.197 1.00 89.69 87 ASN A O 1
ATOM 741 N N . GLY A 1 88 ? 9.881 12.924 -23.237 1.00 87.69 88 GLY A N 1
ATOM 742 C CA . GLY A 1 88 ? 8.699 12.123 -23.557 1.00 87.69 88 GLY A CA 1
ATOM 743 C C . GLY A 1 88 ? 8.964 10.870 -24.397 1.00 87.69 88 GLY A C 1
ATOM 744 O O . GLY A 1 88 ? 8.009 10.231 -24.837 1.00 87.69 88 GLY A O 1
ATOM 745 N N . GLU A 1 89 ? 10.222 10.495 -24.636 1.00 91.06 89 GLU A N 1
ATOM 746 C CA . GLU A 1 89 ? 10.556 9.229 -25.293 1.00 91.06 89 GLU A CA 1
ATOM 747 C C . GLU A 1 89 ? 10.236 8.022 -24.402 1.00 91.06 89 GLU A C 1
ATOM 749 O O . GLU A 1 89 ? 10.323 8.100 -23.178 1.00 91.06 89 GLU A O 1
ATOM 754 N N . LEU A 1 90 ? 9.887 6.886 -25.008 1.00 88.38 90 LEU A N 1
ATOM 755 C CA . LEU A 1 90 ? 9.741 5.642 -24.260 1.00 88.38 90 LEU A CA 1
ATOM 756 C C . LEU A 1 90 ? 11.137 5.088 -23.949 1.00 88.38 90 LEU A C 1
ATOM 758 O O . LEU A 1 90 ? 11.881 4.748 -24.871 1.00 88.38 90 LEU A O 1
ATOM 762 N N . ILE A 1 91 ? 11.479 4.978 -22.669 1.00 89.00 91 ILE A N 1
ATOM 763 C CA . ILE A 1 91 ? 12.719 4.356 -22.206 1.00 89.00 91 ILE A CA 1
ATOM 764 C C . ILE A 1 91 ? 12.414 3.085 -21.416 1.00 89.00 91 ILE A C 1
ATOM 766 O O . ILE A 1 91 ? 11.444 3.006 -20.665 1.00 89.00 91 ILE A O 1
ATOM 770 N N . SER A 1 92 ? 13.281 2.092 -21.581 1.00 88.06 92 SER A N 1
ATOM 771 C CA . SER A 1 92 ? 13.275 0.871 -20.783 1.00 88.06 92 SER A CA 1
ATOM 772 C C . SER A 1 92 ? 14.056 1.114 -19.492 1.00 88.06 92 SER A C 1
ATOM 774 O O . SER A 1 92 ? 15.230 1.471 -19.545 1.00 88.06 92 SER A O 1
ATOM 776 N N . MET A 1 93 ? 13.430 0.860 -18.350 1.00 85.31 93 MET A N 1
ATOM 777 C CA . MET A 1 93 ? 14.000 1.006 -17.013 1.00 85.31 93 MET A CA 1
ATOM 778 C C . MET A 1 93 ? 14.044 -0.359 -16.317 1.00 85.31 93 MET A C 1
ATOM 780 O O . MET A 1 93 ? 13.047 -1.093 -16.319 1.00 85.31 93 MET A O 1
ATOM 784 N N . ASP A 1 94 ? 15.179 -0.713 -15.705 1.00 83.88 94 ASP A N 1
ATOM 785 C CA . ASP A 1 94 ? 15.186 -1.823 -14.753 1.00 83.88 94 ASP A CA 1
ATOM 786 C C . ASP A 1 94 ? 14.430 -1.365 -13.499 1.00 83.88 94 ASP A C 1
ATOM 788 O O . ASP A 1 94 ? 14.715 -0.293 -12.972 1.00 83.88 94 ASP A O 1
ATOM 792 N N . PRO A 1 95 ? 13.474 -2.145 -12.977 1.00 78.00 95 PRO A N 1
ATOM 793 C CA . PRO A 1 95 ? 12.859 -1.849 -11.689 1.00 78.00 95 PRO A C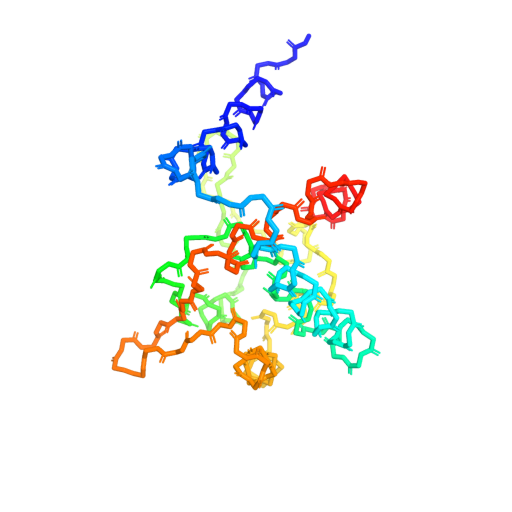A 1
ATOM 794 C C . PRO A 1 95 ? 13.854 -1.623 -10.533 1.00 78.00 95 PRO A C 1
ATOM 796 O O . PRO A 1 95 ? 13.488 -0.983 -9.556 1.00 78.00 95 PRO A O 1
ATOM 799 N N . ALA A 1 96 ? 15.092 -2.125 -10.620 1.00 78.44 96 ALA A N 1
ATOM 800 C CA . ALA A 1 96 ? 16.156 -1.796 -9.665 1.00 78.44 96 ALA A CA 1
ATOM 801 C C . ALA A 1 96 ? 16.587 -0.314 -9.709 1.00 78.44 96 ALA A C 1
ATOM 803 O O . ALA A 1 96 ? 17.025 0.221 -8.696 1.00 78.44 96 ALA A O 1
ATOM 804 N N . ASP A 1 97 ? 16.413 0.351 -10.852 1.00 82.12 97 ASP A N 1
ATOM 805 C CA . ASP A 1 97 ? 16.770 1.754 -11.084 1.00 82.12 97 ASP A CA 1
ATOM 806 C C . ASP A 1 97 ? 15.600 2.711 -10.797 1.00 82.12 97 ASP A C 1
ATOM 808 O O . ASP A 1 97 ? 15.701 3.914 -11.027 1.00 82.12 97 ASP A O 1
ATOM 812 N N . SER A 1 98 ? 14.466 2.208 -10.295 1.00 77.00 98 SER A N 1
ATOM 813 C CA . SER A 1 98 ? 13.257 3.017 -10.104 1.00 77.00 98 SER A CA 1
ATOM 814 C C . SER A 1 98 ? 13.346 4.009 -8.939 1.00 77.00 98 SER A C 1
ATOM 816 O O . SER A 1 98 ? 12.377 4.723 -8.686 1.00 77.00 98 SER A O 1
ATOM 818 N N . GLY A 1 99 ? 14.437 3.983 -8.167 1.00 76.31 99 GLY A N 1
ATOM 819 C CA . GLY A 1 99 ? 14.595 4.754 -6.933 1.00 76.31 99 GLY A CA 1
ATOM 820 C C . GLY A 1 99 ? 13.653 4.324 -5.806 1.00 76.31 99 GLY A C 1
ATOM 821 O O . GLY A 1 99 ? 13.566 5.018 -4.804 1.00 76.31 99 GLY A O 1
ATOM 822 N N . LEU A 1 100 ? 12.931 3.204 -5.951 1.00 80.12 100 LEU A N 1
ATOM 823 C CA . LEU A 1 100 ? 12.043 2.689 -4.910 1.00 80.12 100 LEU A CA 1
ATOM 824 C C . LEU A 1 100 ? 12.823 1.789 -3.951 1.00 80.12 100 LEU A C 1
ATOM 826 O O . LEU A 1 100 ? 13.626 0.959 -4.373 1.00 80.12 100 LEU A O 1
ATOM 830 N N . ASP A 1 101 ? 12.510 1.916 -2.664 1.00 82.94 101 ASP A N 1
ATOM 831 C CA . ASP A 1 101 ? 13.000 1.049 -1.593 1.00 82.94 101 ASP A CA 1
ATOM 832 C C . ASP A 1 101 ? 12.861 -0.448 -1.948 1.00 82.94 101 ASP A C 1
ATOM 834 O O . ASP A 1 101 ? 11.834 -0.887 -2.483 1.00 82.94 101 ASP A O 1
ATOM 838 N N . ALA A 1 102 ? 13.904 -1.234 -1.665 1.00 87.25 102 ALA A N 1
ATOM 839 C CA . ALA A 1 102 ? 14.002 -2.626 -2.102 1.00 87.25 102 ALA A CA 1
ATOM 840 C C . ALA A 1 102 ? 12.888 -3.497 -1.504 1.00 87.25 102 ALA A C 1
ATOM 842 O O . ALA A 1 102 ? 12.357 -4.383 -2.177 1.00 87.25 102 ALA A O 1
ATOM 843 N N . GLU A 1 103 ? 12.491 -3.226 -0.266 1.00 90.69 103 GLU A N 1
ATOM 844 C CA . GLU A 1 103 ? 11.424 -3.920 0.436 1.00 90.69 103 GLU A CA 1
ATOM 845 C C . GLU A 1 103 ? 10.055 -3.547 -0.136 1.00 90.69 103 GLU A C 1
ATOM 847 O O . GLU A 1 103 ? 9.199 -4.419 -0.304 1.00 90.69 103 GLU A O 1
ATOM 852 N N . LEU A 1 104 ? 9.840 -2.280 -0.508 1.00 89.19 104 LEU A N 1
ATOM 853 C CA . LEU A 1 104 ? 8.632 -1.886 -1.237 1.00 89.19 104 LEU A CA 1
ATOM 854 C C . LEU A 1 104 ? 8.569 -2.592 -2.597 1.00 89.19 104 LEU A C 1
ATOM 856 O O . LEU A 1 104 ? 7.532 -3.160 -2.954 1.00 89.19 104 LEU A O 1
ATOM 860 N N . MET A 1 105 ? 9.683 -2.617 -3.325 1.00 88.88 105 MET A N 1
ATOM 861 C CA . MET A 1 105 ? 9.803 -3.344 -4.585 1.00 88.88 105 MET A CA 1
ATOM 862 C C . MET A 1 105 ? 9.501 -4.831 -4.413 1.00 88.88 105 MET A C 1
ATOM 864 O O . MET A 1 105 ? 8.721 -5.404 -5.173 1.00 88.88 105 MET A O 1
ATOM 868 N N . GLU A 1 106 ? 10.016 -5.456 -3.363 1.00 90.75 106 GLU A N 1
ATOM 869 C CA . GLU A 1 106 ? 9.765 -6.862 -3.076 1.00 90.75 106 GLU A CA 1
ATOM 870 C C . GLU A 1 106 ? 8.267 -7.172 -2.888 1.00 90.75 106 GLU A C 1
ATOM 872 O O . GLU A 1 106 ? 7.771 -8.205 -3.356 1.00 90.75 106 GLU A O 1
ATOM 877 N N . VAL A 1 107 ? 7.518 -6.263 -2.254 1.00 92.50 107 VAL A N 1
ATOM 878 C CA . VAL A 1 107 ? 6.058 -6.380 -2.110 1.00 92.50 107 VAL A CA 1
ATOM 879 C C . VAL A 1 107 ? 5.356 -6.246 -3.445 1.00 92.50 107 VAL A C 1
ATOM 881 O O . VAL A 1 107 ? 4.524 -7.090 -3.779 1.00 92.50 107 VAL A O 1
ATOM 884 N N . LEU A 1 108 ? 5.672 -5.194 -4.199 1.00 89.88 108 LEU A N 1
ATOM 885 C CA . LEU A 1 108 ? 4.995 -4.874 -5.456 1.00 89.88 108 LEU A CA 1
ATOM 886 C C . LEU A 1 108 ? 5.220 -5.961 -6.514 1.00 89.88 108 LEU A C 1
ATOM 888 O O . LEU A 1 108 ? 4.349 -6.212 -7.344 1.00 89.88 108 LEU A O 1
ATOM 892 N N . MET A 1 109 ? 6.360 -6.647 -6.446 1.00 87.38 109 MET A N 1
ATOM 893 C CA . MET A 1 109 ? 6.754 -7.672 -7.408 1.00 87.38 109 MET A CA 1
ATOM 894 C C . MET A 1 109 ? 6.341 -9.095 -7.033 1.00 87.38 109 MET A C 1
ATOM 896 O O . MET A 1 109 ? 6.410 -9.998 -7.867 1.00 87.38 109 MET A O 1
ATOM 900 N N . SER A 1 110 ? 5.881 -9.322 -5.802 1.00 88.81 110 SER A N 1
ATOM 901 C CA . SER A 1 110 ? 5.440 -10.636 -5.342 1.00 88.81 110 SER A CA 1
ATOM 902 C C . SER A 1 110 ? 3.937 -10.656 -5.104 1.00 88.81 110 SER A C 1
ATOM 904 O O . SER A 1 110 ? 3.429 -10.115 -4.126 1.00 88.81 110 SER A O 1
ATOM 906 N N . HIS A 1 111 ? 3.207 -11.386 -5.951 1.00 88.00 111 HIS A N 1
ATOM 907 C CA . HIS A 1 111 ? 1.756 -11.547 -5.804 1.00 88.00 111 HIS A CA 1
ATOM 908 C C . HIS A 1 111 ? 1.356 -12.130 -4.432 1.00 88.00 111 HIS A C 1
ATOM 910 O O . HIS A 1 111 ? 0.286 -11.812 -3.913 1.00 88.00 111 HIS A O 1
ATOM 916 N N . ILE A 1 112 ? 2.209 -12.965 -3.825 1.00 91.12 112 ILE A N 1
ATOM 917 C CA . ILE A 1 112 ? 1.969 -13.524 -2.487 1.00 91.12 112 ILE A CA 1
ATOM 918 C C . ILE A 1 112 ? 2.156 -12.441 -1.417 1.00 91.12 112 ILE A C 1
ATOM 920 O O . ILE A 1 112 ? 1.240 -12.222 -0.623 1.00 91.12 112 ILE A O 1
ATOM 924 N N . LYS A 1 113 ? 3.291 -11.724 -1.426 1.00 93.12 113 LYS A N 1
ATOM 925 C CA . LYS A 1 113 ? 3.588 -10.678 -0.430 1.00 93.12 113 LYS A CA 1
ATOM 926 C C . LYS A 1 113 ? 2.609 -9.513 -0.523 1.00 93.12 113 LYS A C 1
ATOM 928 O O . LYS A 1 113 ? 2.135 -9.037 0.504 1.00 93.12 113 LYS A O 1
ATOM 933 N N . LEU A 1 114 ? 2.235 -9.114 -1.739 1.00 93.06 114 LEU A N 1
ATOM 934 C CA . LEU A 1 114 ? 1.216 -8.098 -1.975 1.00 93.06 114 LEU A CA 1
ATOM 935 C C . LEU A 1 114 ? -0.136 -8.506 -1.381 1.00 93.06 114 LEU A C 1
ATOM 937 O O . LEU A 1 114 ? -0.756 -7.725 -0.662 1.00 93.06 114 LEU A O 1
ATOM 941 N N . ARG A 1 115 ? -0.601 -9.735 -1.648 1.00 92.88 115 ARG A N 1
ATOM 942 C CA . ARG A 1 115 ? -1.870 -10.225 -1.088 1.00 92.88 115 ARG A CA 1
ATOM 943 C C . ARG A 1 115 ? -1.845 -10.286 0.429 1.00 92.88 115 ARG A C 1
ATOM 945 O O . ARG A 1 115 ? -2.845 -9.940 1.054 1.00 92.88 115 ARG A O 1
ATOM 952 N N . GLU A 1 116 ? -0.731 -10.716 1.013 1.00 95.31 116 GLU A N 1
ATOM 953 C CA . GLU A 1 116 ? -0.574 -10.728 2.463 1.00 95.31 116 GLU A CA 1
ATOM 954 C C . GLU A 1 116 ? -0.629 -9.304 3.031 1.00 95.31 116 GLU A C 1
ATOM 956 O O . GLU A 1 116 ? -1.412 -9.045 3.945 1.00 95.31 116 GLU A O 1
ATOM 961 N N . ALA A 1 117 ? 0.119 -8.365 2.445 1.00 96.19 117 ALA A N 1
ATOM 962 C CA . ALA A 1 117 ? 0.125 -6.961 2.843 1.00 96.19 117 ALA A CA 1
ATOM 963 C C . ALA A 1 117 ? -1.279 -6.336 2.772 1.00 96.19 117 ALA A C 1
ATOM 965 O O . ALA A 1 117 ? -1.746 -5.759 3.756 1.00 96.19 117 ALA A O 1
ATOM 966 N N . ILE A 1 118 ? -1.998 -6.530 1.660 1.00 95.12 118 ILE A N 1
ATOM 967 C CA . ILE A 1 118 ? -3.399 -6.105 1.499 1.00 95.12 118 ILE A CA 1
ATOM 968 C C . ILE A 1 118 ? -4.281 -6.739 2.582 1.00 95.12 118 ILE A C 1
ATOM 970 O O . ILE A 1 118 ? -5.085 -6.047 3.205 1.00 95.12 118 ILE A O 1
ATOM 974 N N . GLY A 1 119 ? -4.121 -8.039 2.845 1.00 95.44 119 GLY A N 1
ATOM 975 C CA . GLY A 1 119 ? -4.863 -8.757 3.881 1.00 95.44 119 GLY A CA 1
ATOM 976 C C . GLY A 1 119 ? -4.674 -8.154 5.275 1.00 95.44 119 GLY A C 1
ATOM 977 O O . GLY A 1 119 ? -5.652 -7.976 6.002 1.00 95.44 119 GLY A O 1
ATOM 978 N N . ARG A 1 120 ? -3.443 -7.763 5.627 1.00 97.25 120 ARG A N 1
ATOM 979 C CA . ARG A 1 120 ? -3.156 -7.072 6.895 1.00 97.25 120 ARG A CA 1
ATOM 980 C C . ARG A 1 120 ? -3.824 -5.703 6.955 1.00 97.25 120 ARG A C 1
ATOM 982 O O . ARG A 1 120 ? -4.467 -5.380 7.950 1.00 97.25 120 ARG A O 1
ATOM 989 N N . LEU A 1 121 ? -3.743 -4.911 5.889 1.00 96.62 121 LEU A N 1
ATOM 990 C CA . LEU A 1 121 ? -4.392 -3.598 5.856 1.00 96.62 121 LEU A CA 1
ATOM 991 C C . LEU A 1 121 ? -5.921 -3.694 5.959 1.00 96.62 121 LEU A C 1
ATOM 993 O O . LEU A 1 121 ? -6.542 -2.867 6.629 1.00 96.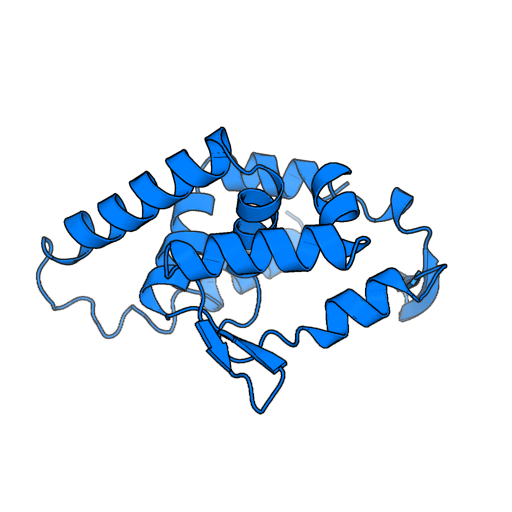62 121 LEU A O 1
ATOM 997 N N . LEU A 1 122 ? -6.519 -4.732 5.366 1.00 95.69 122 LEU A N 1
ATOM 998 C CA . LEU A 1 122 ? -7.942 -5.041 5.517 1.00 95.69 122 LEU A CA 1
ATOM 999 C C . LEU A 1 122 ? -8.292 -5.431 6.960 1.00 95.69 122 LEU A C 1
ATOM 1001 O O . LEU A 1 122 ? -9.297 -4.951 7.478 1.00 95.69 122 LEU A O 1
ATOM 1005 N N . SER A 1 123 ? -7.473 -6.245 7.641 1.00 95.94 123 SER A N 1
ATOM 1006 C CA . SER A 1 123 ? -7.765 -6.666 9.023 1.00 95.94 123 SER A CA 1
ATOM 1007 C C . SER A 1 123 ? -7.761 -5.509 10.025 1.00 95.94 123 SER A C 1
ATOM 1009 O O . SER A 1 123 ? -8.496 -5.551 11.005 1.00 95.94 123 SER A O 1
ATOM 1011 N N . PHE A 1 124 ? -6.984 -4.455 9.759 1.00 93.62 124 PHE A N 1
ATOM 1012 C CA . PHE A 1 124 ? -6.989 -3.216 10.549 1.00 93.62 124 PHE A CA 1
ATOM 1013 C C . PHE A 1 124 ? -7.995 -2.171 10.038 1.00 93.62 124 PHE A C 1
ATOM 1015 O O . PHE A 1 124 ? -8.022 -1.051 10.539 1.00 93.62 124 PHE A O 1
ATOM 1022 N N . SER A 1 125 ? -8.825 -2.515 9.044 1.00 92.94 125 SER A N 1
ATOM 1023 C CA . SER A 1 125 ? -9.800 -1.608 8.418 1.00 92.94 125 SER A CA 1
ATOM 1024 C C . SER A 1 125 ? -9.194 -0.307 7.864 1.00 92.94 125 SER A C 1
ATOM 1026 O O . SER A 1 125 ? -9.892 0.698 7.729 1.00 92.94 125 SER A O 1
ATOM 1028 N N . LEU A 1 126 ? -7.900 -0.320 7.520 1.00 94.12 126 LEU A N 1
ATOM 1029 C CA . LEU A 1 126 ? -7.208 0.834 6.932 1.00 94.12 126 LEU A CA 1
ATOM 1030 C C . LEU A 1 126 ? -7.535 0.994 5.445 1.00 94.12 126 LEU A C 1
ATOM 1032 O O . LEU A 1 126 ? -7.491 2.097 4.908 1.00 94.12 126 LEU A O 1
ATOM 1036 N N . ILE A 1 127 ? -7.904 -0.105 4.791 1.00 95.00 127 ILE A N 1
ATOM 1037 C CA . ILE A 1 127 ? -8.402 -0.127 3.417 1.00 95.00 127 ILE A CA 1
ATOM 1038 C C . ILE A 1 127 ? -9.682 -0.960 3.343 1.00 95.00 127 ILE A C 1
ATOM 1040 O O . ILE A 1 127 ? -10.013 -1.718 4.256 1.00 95.00 127 ILE A O 1
ATOM 1044 N N . ARG A 1 128 ? -10.398 -0.848 2.228 1.00 94.12 128 ARG A N 1
ATOM 1045 C CA . ARG A 1 128 ? -11.535 -1.695 1.860 1.00 94.12 128 ARG A CA 1
ATOM 1046 C C . ARG A 1 128 ? -11.301 -2.269 0.475 1.00 94.12 128 ARG A C 1
ATOM 1048 O O . ARG A 1 128 ? -10.657 -1.635 -0.355 1.00 94.12 128 ARG A O 1
ATOM 1055 N N . ARG A 1 129 ? -11.883 -3.434 0.207 1.00 93.00 129 ARG A N 1
ATOM 1056 C CA . ARG A 1 129 ? -11.808 -4.105 -1.093 1.00 93.00 129 ARG A CA 1
ATOM 1057 C C . ARG A 1 129 ? -13.192 -4.204 -1.718 1.00 93.00 129 ARG A C 1
ATOM 1059 O O . ARG A 1 129 ? -14.114 -4.719 -1.090 1.00 93.00 129 ARG A O 1
ATOM 1066 N N . LYS A 1 130 ? -13.320 -3.764 -2.967 1.00 91.25 130 LYS A N 1
ATOM 1067 C CA . LYS A 1 130 ? -14.500 -3.972 -3.811 1.00 91.25 130 LYS A CA 1
ATOM 1068 C C . LYS A 1 130 ? -14.252 -5.218 -4.661 1.00 91.25 130 LYS A C 1
ATOM 1070 O O . LYS A 1 130 ? -13.525 -5.180 -5.651 1.00 91.25 130 LYS A O 1
ATOM 1075 N N . ALA A 1 131 ? -14.819 -6.350 -4.245 1.00 82.25 131 ALA A N 1
ATOM 1076 C CA . ALA A 1 131 ? -14.542 -7.647 -4.868 1.00 82.25 131 ALA A CA 1
ATOM 1077 C C . ALA A 1 131 ? -14.976 -7.710 -6.344 1.00 82.25 131 ALA A C 1
ATOM 1079 O O . ALA A 1 131 ? -14.303 -8.347 -7.150 1.00 82.25 131 ALA A O 1
ATOM 1080 N N . GLN A 1 132 ? -16.069 -7.025 -6.695 1.00 84.19 132 GLN A N 1
ATOM 1081 C CA . GLN A 1 132 ? -16.640 -7.013 -8.043 1.00 84.19 132 GLN A CA 1
ATOM 1082 C C . GLN A 1 132 ? -15.689 -6.367 -9.056 1.00 84.19 132 GLN A C 1
ATOM 1084 O O . GLN A 1 132 ? -15.530 -6.868 -10.164 1.00 84.19 132 GLN A O 1
ATOM 1089 N N . THR A 1 133 ? -15.032 -5.278 -8.658 1.00 85.12 133 THR A N 1
ATOM 1090 C CA . THR A 1 133 ? -14.143 -4.483 -9.514 1.00 85.12 133 THR A CA 1
ATOM 1091 C C . THR A 1 133 ? -12.665 -4.804 -9.306 1.00 85.12 133 THR A C 1
ATOM 1093 O O . THR A 1 133 ? -11.833 -4.306 -10.054 1.00 85.12 133 THR A O 1
ATOM 1096 N N . LYS A 1 134 ? -12.318 -5.632 -8.306 1.00 86.69 134 LYS A N 1
ATOM 1097 C CA . LYS A 1 134 ? -10.928 -5.889 -7.874 1.00 86.69 134 LYS A CA 1
ATOM 1098 C C . LYS A 1 134 ? -10.160 -4.589 -7.606 1.00 86.69 134 LYS A C 1
ATOM 1100 O O . LYS A 1 134 ? -8.994 -4.445 -7.972 1.00 86.69 134 LYS A O 1
ATOM 1105 N N . THR A 1 135 ? -10.849 -3.634 -6.987 1.00 92.44 135 THR A N 1
ATOM 1106 C CA . THR A 1 135 ? -10.267 -2.355 -6.587 1.00 92.44 135 THR A CA 1
ATOM 1107 C C . THR A 1 135 ? -10.215 -2.245 -5.072 1.00 92.44 135 THR A C 1
ATOM 1109 O O . THR A 1 135 ? -11.071 -2.763 -4.345 1.00 92.44 135 THR A O 1
ATOM 1112 N N . LEU A 1 136 ? -9.192 -1.552 -4.594 1.00 94.50 136 LEU A N 1
ATOM 1113 C CA . LEU A 1 136 ? -9.043 -1.141 -3.212 1.00 94.50 136 LEU A CA 1
ATOM 1114 C C . LEU A 1 136 ? -9.506 0.307 -3.077 1.00 94.50 136 LEU A C 1
ATOM 1116 O O . LEU A 1 136 ? -9.425 1.102 -4.013 1.00 94.50 136 LEU A O 1
ATOM 1120 N N . SER A 1 137 ? -9.997 0.638 -1.892 1.00 94.00 137 SER A N 1
ATOM 1121 C CA . SER A 1 137 ? -10.365 2.002 -1.538 1.00 94.00 137 SER A CA 1
ATOM 1122 C C . SER A 1 137 ? -9.964 2.315 -0.106 1.00 94.00 137 SER A C 1
ATOM 1124 O O . SER A 1 137 ? -9.901 1.423 0.740 1.00 94.00 137 SER A O 1
ATOM 1126 N N . ILE A 1 138 ? -9.732 3.585 0.176 1.00 92.50 138 ILE A N 1
ATOM 1127 C CA . ILE A 1 138 ? -9.342 4.106 1.477 1.00 92.50 138 ILE A CA 1
ATOM 1128 C C . ILE A 1 138 ? -10.421 5.096 1.884 1.00 92.50 138 ILE A C 1
ATOM 1130 O O . ILE A 1 138 ? -10.842 5.943 1.099 1.00 92.50 138 ILE A O 1
ATOM 1134 N N . HIS A 1 139 ? -10.913 4.973 3.113 1.00 89.44 139 HIS A N 1
ATOM 1135 C CA . HIS A 1 139 ? -11.923 5.905 3.601 1.00 89.44 139 HIS A CA 1
ATOM 1136 C C . HIS A 1 139 ? -11.325 7.321 3.685 1.00 89.44 139 HIS A C 1
ATOM 1138 O O . HIS A 1 139 ? -10.194 7.428 4.159 1.00 89.44 139 HIS A O 1
ATOM 1144 N N . PRO A 1 140 ? -12.033 8.402 3.299 1.00 88.88 140 PRO A N 1
ATOM 1145 C CA . PRO A 1 140 ? -11.399 9.713 3.158 1.00 88.88 140 PRO A CA 1
ATOM 1146 C C . PRO A 1 140 ? -10.662 10.194 4.430 1.00 88.88 140 PRO A C 1
ATOM 1148 O O . PRO A 1 140 ? -9.474 10.485 4.324 1.00 88.88 140 PRO A O 1
ATOM 1151 N N . PRO A 1 141 ? -11.250 10.146 5.644 1.00 87.81 141 PRO A N 1
ATOM 1152 C CA . PRO A 1 141 ? -10.520 10.383 6.893 1.00 87.81 141 PRO A CA 1
ATOM 1153 C C . PRO A 1 141 ? -9.244 9.554 7.103 1.00 87.81 141 PRO A C 1
ATOM 1155 O O . PRO A 1 141 ? -8.252 10.085 7.589 1.00 87.81 141 PRO A O 1
ATOM 1158 N N . VAL A 1 142 ? -9.247 8.270 6.725 1.00 90.00 142 VAL A N 1
ATOM 1159 C CA . VAL A 1 142 ? -8.060 7.402 6.834 1.00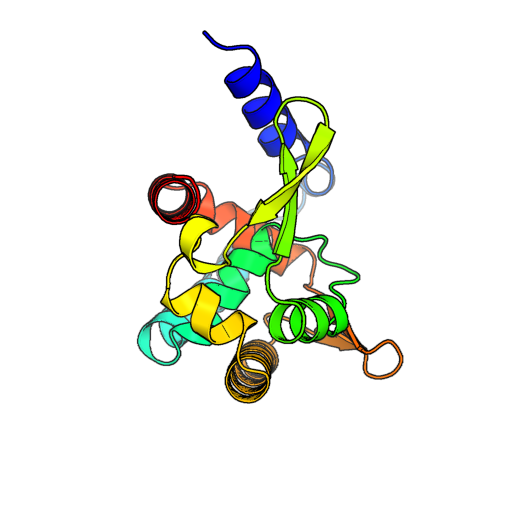 90.00 142 VAL A CA 1
ATOM 1160 C C . VAL A 1 142 ? -7.009 7.835 5.819 1.00 90.00 142 VAL A C 1
ATOM 1162 O O . VAL A 1 142 ? -5.831 7.886 6.142 1.00 90.00 142 VAL A O 1
ATOM 1165 N N . HIS A 1 143 ? -7.425 8.184 4.602 1.00 89.69 143 HIS A N 1
ATOM 1166 C CA . HIS A 1 143 ? -6.526 8.682 3.566 1.00 89.69 143 HIS A CA 1
ATOM 1167 C C . HIS A 1 143 ? -5.890 10.018 3.969 1.00 89.69 143 HIS A C 1
ATOM 1169 O O . HIS A 1 143 ? -4.682 10.178 3.855 1.00 89.69 143 HIS A O 1
ATOM 1175 N N . PHE A 1 144 ? -6.690 10.941 4.511 1.00 86.19 144 PHE A N 1
ATOM 1176 C CA . PHE A 1 144 ? -6.211 12.211 5.053 1.00 86.19 144 PHE A CA 1
ATOM 1177 C C . PHE A 1 144 ? -5.228 12.005 6.202 1.00 86.19 144 PHE A C 1
ATOM 1179 O O . PHE A 1 144 ? -4.160 12.599 6.201 1.00 86.19 144 PHE A O 1
ATOM 1186 N N . TRP A 1 145 ? -5.559 11.147 7.168 1.00 88.81 145 TRP A N 1
ATOM 1187 C CA . TRP A 1 145 ? -4.647 10.813 8.261 1.00 88.81 145 TRP A CA 1
ATOM 1188 C C . TRP A 1 145 ? -3.334 10.221 7.743 1.00 88.81 145 TRP A C 1
ATOM 1190 O O . TRP A 1 145 ? -2.263 10.605 8.205 1.00 88.81 145 TRP A O 1
ATOM 1200 N N . ALA A 1 146 ? -3.418 9.305 6.776 1.00 89.50 146 ALA A N 1
ATOM 1201 C CA . ALA A 1 146 ? -2.271 8.623 6.200 1.00 89.50 146 ALA A CA 1
ATOM 1202 C C . ALA A 1 146 ? -1.313 9.587 5.495 1.00 89.50 146 ALA A C 1
ATOM 1204 O O . ALA A 1 146 ? -0.104 9.461 5.678 1.00 89.50 146 ALA A O 1
ATOM 1205 N N . SER A 1 147 ? -1.838 10.546 4.728 1.00 85.31 147 SER A N 1
ATOM 1206 C CA . SER A 1 147 ? -1.014 11.574 4.093 1.00 85.31 147 SER A CA 1
ATOM 1207 C C . SER A 1 147 ? -0.503 12.584 5.122 1.00 85.31 147 SER A C 1
ATOM 1209 O O . SER A 1 147 ? 0.692 12.854 5.169 1.00 85.31 147 SER A O 1
ATOM 1211 N N . TRP A 1 148 ? -1.367 13.064 6.023 1.00 83.06 148 TRP A N 1
ATOM 1212 C CA . TRP A 1 148 ? -1.025 14.054 7.047 1.00 83.06 148 TRP A CA 1
ATOM 1213 C C . TRP A 1 148 ? 0.073 13.580 8.002 1.00 83.06 148 TRP A C 1
ATOM 1215 O O . TRP A 1 148 ? 1.007 14.330 8.266 1.00 83.06 148 TRP A O 1
ATOM 1225 N N . ARG A 1 149 ? 0.029 12.328 8.484 1.00 78.75 149 ARG A N 1
ATOM 1226 C CA . ARG A 1 149 ? 1.098 11.798 9.354 1.00 78.75 149 ARG A CA 1
ATOM 1227 C C . ARG A 1 149 ? 2.451 11.774 8.640 1.00 78.75 149 ARG A C 1
ATOM 1229 O O . ARG A 1 149 ? 3.492 11.886 9.283 1.00 78.75 149 ARG A O 1
ATOM 1236 N N . MET A 1 150 ? 2.422 11.623 7.313 1.00 74.50 150 MET A N 1
ATOM 1237 C CA . MET A 1 150 ? 3.616 11.629 6.491 1.00 74.50 150 MET A CA 1
ATOM 1238 C C . MET A 1 150 ? 4.120 13.045 6.233 1.00 74.50 150 MET A C 1
ATOM 1240 O O . MET A 1 150 ? 5.301 13.140 6.007 1.00 74.50 150 MET A O 1
ATOM 1244 N N . GLU A 1 151 ? 3.342 14.129 6.363 1.00 61.59 151 GLU A N 1
ATOM 1245 C CA . GLU A 1 151 ? 3.790 15.537 6.186 1.00 61.59 151 GLU A CA 1
ATOM 1246 C C . GLU A 1 151 ? 4.835 16.037 7.218 1.00 61.59 151 GLU A C 1
ATOM 1248 O O . GLU A 1 151 ? 5.293 17.173 7.129 1.00 61.59 151 GLU A O 1
ATOM 1253 N N . SER A 1 152 ? 5.237 15.214 8.193 1.00 54.44 152 SER A N 1
ATOM 1254 C CA . SER A 1 152 ? 6.365 15.498 9.102 1.00 54.44 152 SER A CA 1
ATOM 1255 C C . SER A 1 152 ? 7.698 14.963 8.542 1.00 54.44 152 SER A C 1
ATOM 1257 O O . SER A 1 152 ? 7.729 14.468 7.424 1.00 54.44 152 SER A O 1
ATOM 1259 N N . GLU A 1 153 ? 8.804 15.031 9.292 1.00 53.03 153 GLU A N 1
ATOM 1260 C CA . GLU A 1 153 ? 10.159 14.528 8.945 1.00 53.03 153 GLU A CA 1
ATOM 1261 C C . GLU A 1 153 ? 10.183 13.142 8.242 1.00 53.03 153 GLU A C 1
ATOM 1263 O O . GLU A 1 153 ? 11.081 12.845 7.450 1.00 53.03 153 GLU A O 1
ATOM 1268 N N . GLU A 1 154 ? 9.155 12.309 8.464 1.00 56.88 154 GLU A N 1
ATOM 1269 C CA . GLU A 1 154 ? 8.910 11.059 7.733 1.00 56.88 154 GLU A CA 1
ATOM 1270 C C . GLU A 1 154 ? 8.642 11.230 6.221 1.00 56.88 154 GLU A C 1
ATOM 1272 O O . GLU A 1 154 ? 9.060 10.346 5.475 1.00 56.88 154 GLU A O 1
ATOM 1277 N N . LYS A 1 155 ? 8.019 12.317 5.727 1.00 54.47 155 LYS A N 1
ATOM 1278 C CA . LYS A 1 155 ? 7.885 12.603 4.278 1.00 54.47 155 LYS A CA 1
ATOM 1279 C C . LYS A 1 155 ? 9.237 12.812 3.664 1.00 54.47 155 LYS A C 1
ATOM 1281 O O . LYS A 1 155 ? 9.511 12.224 2.635 1.00 54.47 155 LYS A O 1
ATOM 1286 N N . SER A 1 156 ? 10.059 13.664 4.272 1.00 52.62 156 SER A N 1
ATOM 1287 C CA . SER A 1 156 ? 11.379 13.984 3.741 1.00 52.62 156 SER A CA 1
ATOM 1288 C C . SER A 1 156 ? 12.241 12.730 3.699 1.00 52.62 156 SER A C 1
ATOM 1290 O O . SER A 1 156 ? 12.908 12.499 2.702 1.00 52.62 156 SER A O 1
ATOM 1292 N N . ALA A 1 157 ? 12.152 11.866 4.715 1.00 58.12 157 ALA A N 1
ATOM 1293 C CA . ALA A 1 157 ? 12.831 10.576 4.717 1.00 58.12 157 ALA A CA 1
ATOM 1294 C C . ALA A 1 157 ? 12.234 9.561 3.725 1.00 58.12 157 ALA A C 1
ATOM 1296 O O . ALA A 1 157 ? 12.982 8.766 3.172 1.00 58.12 157 ALA A O 1
ATOM 1297 N N . TRP A 1 158 ? 10.915 9.543 3.504 1.00 57.19 158 TRP A N 1
ATOM 1298 C CA . TRP A 1 158 ? 10.278 8.638 2.540 1.00 57.19 158 TRP A CA 1
ATOM 1299 C C . TRP A 1 158 ? 10.527 9.097 1.105 1.00 57.19 158 TRP A C 1
ATOM 1301 O O . TRP A 1 158 ? 11.029 8.310 0.321 1.00 57.19 158 TRP A O 1
ATOM 1311 N N . ILE A 1 159 ? 10.311 10.382 0.803 1.00 55.31 159 ILE A N 1
ATOM 1312 C CA . ILE A 1 159 ? 10.680 11.023 -0.463 1.00 55.31 159 ILE A CA 1
ATOM 1313 C C . ILE A 1 159 ? 12.168 10.807 -0.726 1.00 55.31 159 ILE A C 1
ATOM 1315 O O . ILE A 1 159 ? 12.481 10.298 -1.781 1.00 55.31 159 ILE A O 1
ATOM 1319 N N . ALA A 1 160 ? 13.078 11.057 0.220 1.00 54.12 160 ALA A N 1
ATOM 1320 C CA . ALA A 1 160 ? 14.507 10.790 0.012 1.00 54.12 160 ALA A CA 1
ATOM 1321 C C . ALA A 1 160 ? 14.864 9.295 -0.139 1.00 54.12 160 ALA A C 1
ATOM 1323 O O . ALA A 1 160 ? 15.942 8.979 -0.618 1.00 54.12 160 ALA A O 1
ATOM 1324 N N . ARG A 1 161 ? 13.998 8.362 0.287 1.00 53.62 161 ARG A N 1
ATOM 1325 C CA . ARG A 1 161 ? 14.163 6.911 0.050 1.00 53.62 161 ARG A CA 1
ATOM 1326 C C . ARG A 1 161 ? 13.511 6.436 -1.248 1.00 53.62 161 ARG A C 1
ATOM 1328 O O . ARG A 1 161 ? 13.800 5.328 -1.678 1.00 53.62 161 ARG A O 1
ATOM 1335 N N . THR A 1 162 ? 12.587 7.219 -1.805 1.00 43.94 162 THR A N 1
ATOM 1336 C CA . THR A 1 162 ? 11.820 6.890 -3.020 1.00 43.94 162 THR A CA 1
ATOM 1337 C C . THR A 1 162 ? 12.143 7.795 -4.213 1.00 43.94 162 THR A C 1
ATOM 1339 O O . THR A 1 162 ? 11.648 7.564 -5.311 1.00 43.94 162 THR A O 1
ATOM 1342 N N . ALA A 1 163 ? 12.907 8.862 -3.995 1.00 39.12 163 ALA A N 1
ATOM 1343 C CA . ALA A 1 163 ? 13.334 9.844 -4.975 1.00 39.12 163 ALA A CA 1
ATOM 1344 C C . ALA A 1 163 ? 14.860 9.965 -4.888 1.00 39.12 163 ALA A C 1
ATOM 1346 O O . ALA A 1 163 ? 15.372 10.666 -4.018 1.00 39.12 163 ALA A O 1
ATOM 1347 N N . PHE A 1 164 ? 15.513 9.286 -5.836 1.00 36.47 164 PHE A N 1
ATOM 1348 C CA . PHE A 1 164 ? 16.944 9.302 -6.173 1.00 36.47 164 PHE A CA 1
ATOM 1349 C C . PHE A 1 164 ? 17.923 8.746 -5.131 1.00 36.47 164 PHE A C 1
ATOM 1351 O O . PHE A 1 164 ? 18.258 9.444 -4.151 1.00 36.47 164 PHE A O 1
#

Mean predicted aligned error: 11.24 Å

Foldseek 3Di:
DDPVVVVVVVCLVPVQPPPCVVPVPDDPPPLVVVLVLLVVLLVVCVVPPVQLNLVLLVCLPDDFAFAAPVVLVVVLVDPQDWDADPVRDTDGDRPVRQLADPSNVVCSNDPVNVVVSVVSCVVSVQWDADPVRNGIHGDSSSSSSSNVVCVPPVVVVNCNSRPD

Secondary structure (DSSP, 8-state):
--HHHHHHHHHHHHHHHHHHGGGTTS-TTHHHHHHHHHHHHHHHHHHH-HHHHHHHHHHTTS-SS-EEHHHHHHHHH-SSEEEE-TTS-EEEE-GGGS---HHHHHHHH-HHHHHHHHHHHHHTTSSEEETTTTEEE--HHHHHHHHHHHTTHHHHHHHHHH--